Protein AF-A0A379B654-F1 (afdb_monomer_lite)

InterPro domains:
  IPR059526 Haemophilus phage HP1 protein YO09 [PF26890] (1-75)

Secondary structure (DSSP, 8-state):
-BPP-HHHHHTT--EEETTS-EEEEEEEPPHHHHHHH---EEEEEE-TT--EEEEEE-TT--BSS-GGGSEEEE--

Sequence (76 aa):
MKSFNLEEALKGEPVLLKNGDKGYVKFLVPDACSKNTQTEFVGYGISVHDEFYICEWDGEGNDRLYDESSIIGMWG

Radius of gyration: 11.4 Å; chains: 1; bounding box: 32×18×30 Å

Organism: NCBI:txid757

Foldseek 3Di:
DAAADVVVLCVFFWFAFQLRWTWGWDDADDPVRCVVVLFGTKTWTQDPVRDIDIFTAHPRQAGPPDRRRGTGHTDD

pLDDT: mean 91.94, std 6.16, range [69.81, 97.56]

Structure (mmCIF, N/CA/C/O backbone):
data_AF-A0A379B654-F1
#
_entry.id   AF-A0A379B654-F1
#
loop_
_atom_site.group_PDB
_atom_site.id
_atom_site.type_symbol
_atom_site.label_atom_id
_atom_site.label_alt_id
_atom_site.label_comp_id
_atom_site.label_asym_id
_atom_site.label_entity_id
_atom_site.label_seq_id
_atom_site.pdbx_PDB_ins_code
_atom_site.Cartn_x
_atom_site.Cartn_y
_atom_site.Cartn_z
_atom_site.occupancy
_atom_site.B_iso_or_equiv
_atom_site.auth_seq_id
_atom_site.auth_comp_id
_atom_site.auth_asym_id
_atom_site.auth_atom_id
_atom_site.pdbx_PDB_model_num
ATOM 1 N N . MET A 1 1 ? -2.981 7.450 15.912 1.00 69.81 1 MET A N 1
ATOM 2 C CA . MET A 1 1 ? -2.682 6.684 14.689 1.00 69.81 1 MET A CA 1
ATOM 3 C C . MET A 1 1 ? -1.188 6.420 14.674 1.00 69.81 1 MET A C 1
ATOM 5 O O . MET A 1 1 ? -0.438 7.337 14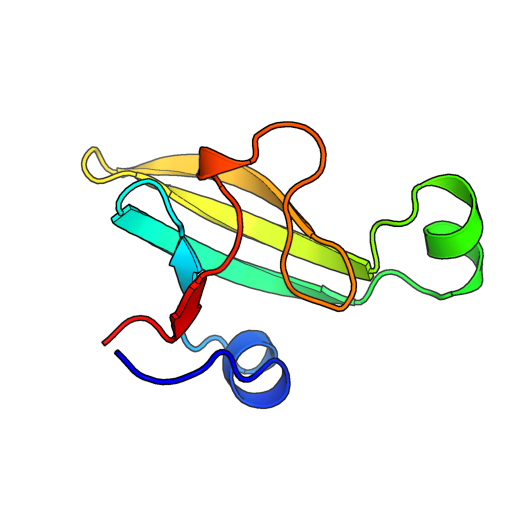.995 1.00 69.81 1 MET A O 1
ATOM 9 N N . LYS A 1 2 ? -0.762 5.180 14.432 1.00 89.94 2 LYS A N 1
ATOM 10 C CA . LYS A 1 2 ? 0.667 4.855 14.325 1.00 89.94 2 LYS A CA 1
ATOM 11 C C . LYS A 1 2 ? 1.180 5.330 12.964 1.00 89.94 2 LYS A C 1
ATOM 13 O O . LYS A 1 2 ? 0.502 5.112 11.964 1.00 89.94 2 LYS A O 1
ATOM 18 N N . SER A 1 3 ? 2.345 5.975 12.931 1.00 94.50 3 SER A N 1
ATOM 19 C CA . SER A 1 3 ? 2.990 6.394 11.679 1.00 94.50 3 SER A CA 1
ATOM 20 C C . SER A 1 3 ? 3.271 5.193 10.781 1.00 94.50 3 SER A C 1
ATOM 22 O O . SER A 1 3 ? 3.576 4.121 11.299 1.00 94.50 3 SER A O 1
ATOM 24 N N . PHE A 1 4 ? 3.190 5.379 9.462 1.00 94.62 4 PHE A N 1
ATOM 25 C CA . PHE A 1 4 ? 3.497 4.331 8.488 1.00 94.62 4 PHE A CA 1
ATOM 26 C C . PHE A 1 4 ? 4.917 3.777 8.688 1.00 94.62 4 PHE A C 1
ATOM 28 O O . PHE A 1 4 ? 5.875 4.532 8.862 1.00 94.62 4 PHE A O 1
ATOM 35 N N . ASN A 1 5 ? 5.033 2.450 8.667 1.00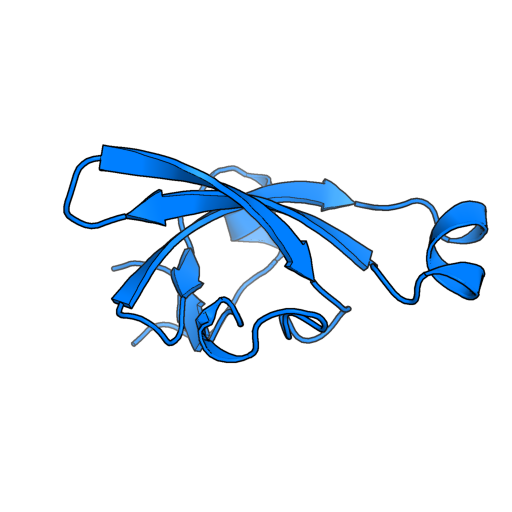 94.69 5 ASN A N 1
ATOM 36 C CA . ASN A 1 5 ? 6.279 1.705 8.756 1.00 94.69 5 ASN A CA 1
ATOM 37 C C . ASN A 1 5 ? 6.289 0.615 7.677 1.00 94.69 5 ASN A C 1
ATOM 39 O O . ASN A 1 5 ? 5.623 -0.414 7.799 1.00 94.69 5 ASN A O 1
ATOM 43 N N . LEU A 1 6 ? 7.077 0.838 6.626 1.00 92.81 6 LEU A N 1
ATOM 44 C CA . LEU A 1 6 ? 7.174 -0.075 5.490 1.00 92.81 6 LEU A CA 1
ATOM 45 C C . LEU A 1 6 ? 7.715 -1.461 5.877 1.00 92.81 6 LEU A C 1
ATOM 47 O O . LEU A 1 6 ? 7.263 -2.465 5.330 1.00 92.81 6 LEU A O 1
ATOM 51 N N . GLU A 1 7 ? 8.662 -1.542 6.816 1.00 94.25 7 GLU A N 1
ATOM 52 C CA . GLU A 1 7 ? 9.247 -2.822 7.232 1.00 94.25 7 GLU A CA 1
ATOM 53 C C . GLU A 1 7 ? 8.202 -3.709 7.922 1.00 94.25 7 GLU A C 1
ATOM 55 O O . GLU A 1 7 ? 8.129 -4.910 7.662 1.00 94.25 7 GLU A O 1
ATOM 60 N N . GLU A 1 8 ? 7.370 -3.121 8.783 1.00 95.69 8 GLU A N 1
ATOM 61 C CA . GLU A 1 8 ? 6.244 -3.819 9.412 1.00 95.69 8 GLU A CA 1
ATOM 62 C C . GLU A 1 8 ? 5.170 -4.184 8.381 1.00 95.69 8 GLU A C 1
ATOM 64 O O . GLU A 1 8 ? 4.692 -5.320 8.368 1.00 95.69 8 GLU A O 1
ATOM 69 N N . ALA A 1 9 ? 4.848 -3.268 7.463 1.00 96.06 9 ALA A N 1
ATOM 70 C CA . ALA A 1 9 ? 3.862 -3.514 6.414 1.00 96.06 9 ALA A CA 1
ATOM 71 C C . ALA A 1 9 ? 4.258 -4.694 5.509 1.00 96.06 9 ALA A C 1
ATOM 73 O O . ALA A 1 9 ? 3.441 -5.570 5.227 1.00 96.06 9 ALA A O 1
ATOM 74 N N . LEU A 1 10 ? 5.535 -4.785 5.121 1.00 95.38 10 LEU A N 1
ATOM 75 C CA . LEU A 1 10 ? 6.076 -5.906 4.341 1.00 95.38 10 LEU A CA 1
ATOM 76 C C . LEU A 1 10 ? 6.078 -7.235 5.111 1.00 95.38 10 LEU A C 1
ATOM 78 O O . LEU A 1 10 ? 6.032 -8.299 4.492 1.00 95.38 10 LEU A O 1
ATOM 82 N N . LYS A 1 11 ? 6.094 -7.199 6.449 1.00 96.19 11 LYS A N 1
ATOM 83 C CA . LYS A 1 11 ? 5.902 -8.390 7.299 1.00 96.19 11 LYS A CA 1
ATOM 84 C C . LYS A 1 11 ? 4.434 -8.820 7.389 1.00 96.19 11 LYS A C 1
ATOM 86 O O . LYS A 1 11 ? 4.152 -9.883 7.937 1.00 96.19 11 LYS A O 1
ATOM 91 N N . GLY A 1 12 ? 3.517 -8.047 6.808 1.00 95.31 12 GLY A N 1
ATOM 92 C CA . GLY A 1 12 ? 2.091 -8.347 6.736 1.00 95.31 12 GLY A CA 1
ATOM 93 C C . GLY A 1 12 ? 1.231 -7.576 7.733 1.00 95.31 12 GLY A C 1
ATOM 94 O O . GLY A 1 12 ? 0.028 -7.835 7.781 1.00 95.31 12 GLY A O 1
ATOM 95 N N . GLU A 1 13 ? 1.805 -6.641 8.496 1.00 97.12 13 GLU A N 1
ATOM 96 C CA . GLU A 1 13 ? 1.006 -5.726 9.311 1.00 97.12 13 GLU A CA 1
ATOM 97 C C . GLU A 1 13 ? 0.155 -4.826 8.397 1.00 97.12 13 GLU A C 1
ATOM 99 O O . GLU A 1 13 ? 0.669 -4.280 7.415 1.00 97.12 13 GLU A O 1
ATOM 104 N N . PRO A 1 14 ? -1.150 -4.670 8.670 1.00 97.00 14 PRO A N 1
ATOM 105 C CA . PRO A 1 14 ? -2.010 -3.851 7.833 1.00 97.00 14 PRO A CA 1
ATOM 106 C C . PRO A 1 14 ? -1.676 -2.360 7.950 1.00 97.00 14 PRO A C 1
ATOM 108 O O . PRO A 1 14 ? -1.245 -1.866 8.995 1.00 97.00 14 PRO A O 1
ATOM 111 N N . VAL A 1 15 ? -1.947 -1.622 6.880 1.00 97.56 15 VAL A N 1
ATOM 112 C CA . VAL A 1 15 ? -1.872 -0.158 6.829 1.00 97.56 15 VAL A CA 1
ATOM 113 C C . VAL A 1 15 ? -3.271 0.448 6.787 1.00 97.56 15 VAL A C 1
ATOM 115 O O . VAL A 1 15 ? -4.229 -0.203 6.369 1.00 97.56 15 VAL A O 1
ATOM 118 N N . LEU A 1 16 ? -3.399 1.687 7.251 1.00 97.00 16 LEU A N 1
ATOM 119 C CA . LEU A 1 16 ? -4.629 2.463 7.160 1.00 97.00 16 LEU A CA 1
ATOM 120 C C . LEU A 1 16 ? -4.579 3.340 5.918 1.00 97.00 16 LEU A C 1
ATOM 122 O O . LEU A 1 16 ? -3.661 4.150 5.763 1.00 97.00 16 LEU A O 1
ATOM 126 N N . LEU A 1 17 ? -5.583 3.182 5.064 1.00 96.69 17 LEU A N 1
ATOM 127 C CA . LEU A 1 17 ? -5.771 4.011 3.884 1.00 96.69 17 LEU A CA 1
ATOM 128 C C . LEU A 1 17 ? -6.606 5.248 4.233 1.00 96.69 17 LEU A C 1
ATOM 130 O O . LEU A 1 17 ? -7.370 5.256 5.202 1.00 96.69 17 LEU A O 1
ATOM 134 N N . LYS A 1 18 ? -6.455 6.320 3.454 1.00 96.50 18 LYS A N 1
ATOM 135 C CA . LYS A 1 18 ? -7.116 7.614 3.691 1.00 96.50 18 LYS A CA 1
ATOM 136 C C . LYS A 1 18 ? -8.645 7.521 3.676 1.00 96.50 18 LYS A C 1
ATOM 138 O O . LYS A 1 18 ? -9.303 8.254 4.414 1.00 96.50 18 LYS A O 1
ATOM 143 N N . ASN A 1 19 ? -9.198 6.610 2.882 1.00 94.75 19 ASN A N 1
ATOM 144 C CA . ASN A 1 19 ? -10.625 6.296 2.808 1.00 94.75 19 ASN A CA 1
ATOM 145 C C . ASN A 1 19 ? -11.149 5.492 4.018 1.00 94.75 19 ASN A C 1
ATOM 147 O O . ASN A 1 19 ? -12.356 5.302 4.140 1.00 94.75 19 ASN A O 1
ATOM 151 N N . GLY A 1 20 ? -10.272 5.066 4.932 1.00 95.00 20 GLY A N 1
ATOM 152 C CA . GLY A 1 20 ? -10.627 4.281 6.114 1.00 95.00 20 GLY A CA 1
ATOM 153 C C . GLY A 1 20 ? -10.520 2.768 5.928 1.00 95.00 20 GLY A C 1
ATOM 154 O O . GLY A 1 20 ? -10.806 2.033 6.874 1.00 95.00 20 GLY A O 1
ATOM 155 N N . ASP A 1 21 ? -10.086 2.302 4.757 1.00 96.31 21 ASP A N 1
ATOM 156 C CA . ASP A 1 21 ? -9.920 0.883 4.456 1.00 96.31 21 ASP A CA 1
ATOM 157 C C . ASP A 1 21 ? -8.583 0.323 4.964 1.00 96.31 21 ASP A C 1
ATOM 159 O O . ASP A 1 21 ? -7.636 1.050 5.296 1.00 96.31 21 ASP A O 1
ATOM 163 N N . LYS A 1 22 ? -8.506 -1.011 5.018 1.00 96.75 22 LYS A N 1
ATOM 164 C CA . LYS A 1 22 ? -7.269 -1.740 5.317 1.00 96.75 22 LYS A CA 1
ATOM 165 C C . LYS A 1 22 ? -6.472 -1.944 4.044 1.00 96.75 22 LYS A C 1
ATOM 167 O O . LYS A 1 22 ? -6.976 -2.552 3.107 1.00 96.75 22 LYS A O 1
ATOM 172 N N . GLY A 1 23 ? -5.207 -1.552 4.050 1.00 96.88 23 GLY A N 1
ATOM 173 C CA . GLY A 1 23 ? -4.245 -1.919 3.016 1.00 96.88 23 GLY A CA 1
ATOM 174 C C . GLY A 1 23 ? -3.269 -2.993 3.490 1.00 96.88 23 GLY A C 1
ATOM 175 O O . GLY A 1 23 ? -2.981 -3.118 4.681 1.00 96.88 23 GLY A O 1
ATOM 176 N N . TYR A 1 24 ? -2.709 -3.742 2.546 1.00 97.56 24 TYR A N 1
ATOM 177 C CA . TYR A 1 24 ? -1.631 -4.699 2.781 1.00 97.56 24 TYR A CA 1
ATOM 178 C C . TYR A 1 24 ? -0.573 -4.562 1.696 1.00 97.56 24 TYR A C 1
ATOM 180 O O . TYR A 1 24 ? -0.849 -4.812 0.524 1.00 97.56 24 TYR A O 1
ATOM 188 N N . VAL A 1 25 ? 0.655 -4.233 2.093 1.00 97.06 25 VAL A N 1
ATOM 189 C CA . VAL A 1 25 ? 1.805 -4.189 1.182 1.00 97.06 25 VAL A CA 1
ATOM 190 C C . VAL A 1 25 ? 2.306 -5.615 0.938 1.00 97.06 25 VAL A C 1
ATOM 192 O O . VAL A 1 25 ? 2.441 -6.401 1.877 1.00 97.06 25 VAL A O 1
ATOM 195 N N . LYS A 1 26 ? 2.566 -5.980 -0.324 1.00 95.69 26 LYS A N 1
ATOM 196 C CA . LYS A 1 26 ? 3.043 -7.325 -0.695 1.00 95.69 26 LYS A CA 1
ATOM 197 C C . LYS A 1 26 ? 4.384 -7.334 -1.402 1.00 95.69 26 LYS A C 1
ATOM 199 O O . LYS A 1 26 ? 5.168 -8.252 -1.169 1.00 95.69 26 LYS A O 1
ATOM 204 N N . PHE A 1 27 ? 4.652 -6.346 -2.247 1.00 91.69 27 PHE A N 1
ATOM 205 C CA . PHE A 1 27 ? 5.840 -6.349 -3.090 1.00 91.69 27 PHE A CA 1
ATOM 206 C C . PHE A 1 27 ? 6.512 -4.985 -3.103 1.00 91.69 27 PHE A C 1
ATOM 208 O O . PHE A 1 27 ? 5.843 -3.962 -3.225 1.00 91.69 27 PHE A O 1
ATOM 215 N N . LEU A 1 28 ? 7.843 -5.005 -3.043 1.00 94.12 28 LEU A N 1
ATOM 216 C CA . LEU A 1 28 ? 8.668 -3.899 -3.506 1.00 94.12 28 LEU A CA 1
ATOM 217 C C . LEU A 1 28 ? 8.811 -4.018 -5.022 1.00 94.12 28 LEU A C 1
ATOM 219 O O . LEU A 1 28 ? 9.163 -5.087 -5.534 1.00 94.12 28 LEU A O 1
ATOM 223 N N . VAL A 1 29 ? 8.549 -2.935 -5.739 1.00 91.75 29 VAL A N 1
ATOM 224 C CA . VAL A 1 29 ? 8.801 -2.859 -7.175 1.00 91.75 29 VAL A CA 1
ATOM 225 C C . VAL A 1 29 ? 10.302 -2.658 -7.378 1.00 91.75 29 VAL A C 1
ATOM 227 O O . VAL A 1 29 ? 10.863 -1.712 -6.832 1.00 91.75 29 VAL A O 1
ATOM 230 N N . PRO A 1 30 ? 10.984 -3.510 -8.164 1.00 90.69 30 PRO A N 1
ATOM 231 C CA . PRO A 1 30 ? 12.400 -3.314 -8.452 1.00 90.69 30 PRO A CA 1
ATOM 232 C C . PRO A 1 30 ? 12.672 -1.952 -9.104 1.00 90.69 30 PRO A C 1
ATOM 234 O O . PRO A 1 30 ? 11.939 -1.552 -10.009 1.00 90.69 30 PRO A O 1
ATOM 237 N N . ASP A 1 31 ? 13.782 -1.301 -8.744 1.00 86.62 31 ASP A N 1
ATOM 238 C CA . ASP A 1 31 ? 14.175 0.029 -9.249 1.00 86.62 31 ASP A CA 1
ATOM 239 C C . ASP A 1 31 ? 14.158 0.159 -10.780 1.00 86.62 31 ASP A C 1
ATOM 241 O O . ASP A 1 31 ? 13.882 1.221 -11.340 1.00 86.62 31 ASP A O 1
ATOM 245 N N . ALA A 1 32 ? 14.487 -0.924 -11.489 1.00 86.06 32 ALA A N 1
ATOM 246 C CA . ALA A 1 32 ? 14.467 -0.951 -12.950 1.00 86.06 32 ALA A CA 1
ATOM 247 C C . ALA A 1 32 ? 13.049 -0.767 -13.526 1.00 86.06 32 ALA A C 1
ATOM 249 O O . ALA A 1 32 ? 12.901 -0.234 -14.624 1.00 86.06 32 ALA A O 1
ATOM 250 N N . CYS A 1 33 ? 12.026 -1.193 -12.784 1.00 82.62 33 CYS A N 1
ATOM 251 C CA . CYS A 1 33 ? 10.618 -1.078 -13.144 1.00 82.62 33 CYS A CA 1
ATOM 252 C C . CYS A 1 33 ? 10.000 0.219 -12.599 1.00 82.62 33 CYS A C 1
ATOM 254 O O . CYS A 1 33 ? 9.255 0.884 -13.321 1.00 82.62 33 CYS A O 1
ATOM 256 N N . SER A 1 34 ? 10.343 0.610 -11.365 1.00 79.19 34 SER A N 1
ATOM 257 C CA . SER A 1 34 ? 9.744 1.767 -10.685 1.00 79.19 34 SER A CA 1
ATOM 258 C C . SER A 1 34 ? 10.092 3.100 -11.344 1.00 79.19 34 SER A C 1
ATOM 260 O O . SER A 1 34 ? 9.284 4.016 -11.319 1.00 79.19 34 SER A O 1
ATOM 262 N N . LYS A 1 35 ? 11.234 3.232 -12.031 1.00 75.00 35 LYS A N 1
ATOM 263 C CA . LYS A 1 35 ? 11.611 4.491 -12.713 1.00 75.00 35 LYS A CA 1
ATOM 264 C C . LYS A 1 35 ? 10.588 4.994 -13.734 1.00 75.00 35 LYS A C 1
ATOM 266 O O . LYS A 1 35 ? 10.509 6.198 -13.961 1.00 75.00 35 LYS A O 1
ATOM 271 N N . ASN A 1 36 ? 9.826 4.091 -14.350 1.00 75.06 36 ASN A N 1
ATOM 272 C CA . ASN A 1 36 ? 8.862 4.444 -15.394 1.00 75.06 36 ASN A CA 1
ATOM 273 C C . ASN A 1 36 ? 7.436 4.616 -14.859 1.00 75.06 36 ASN A C 1
ATOM 275 O O . ASN A 1 36 ? 6.665 5.380 -15.432 1.00 75.06 36 ASN A O 1
ATOM 279 N N . THR A 1 37 ? 7.080 3.913 -13.784 1.00 76.81 37 THR A N 1
ATOM 280 C CA . THR A 1 37 ? 5.737 3.954 -13.174 1.00 76.81 37 THR A CA 1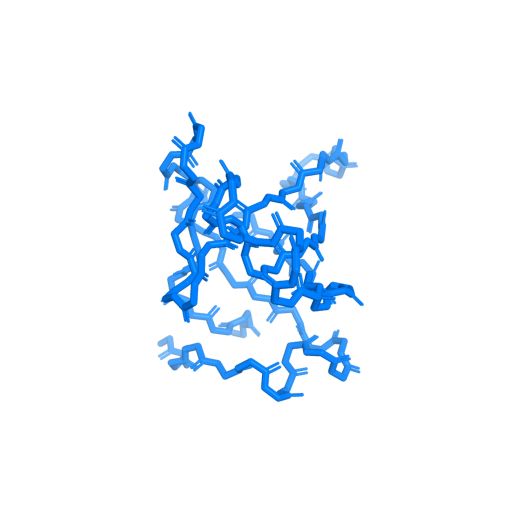
ATOM 281 C C . THR A 1 37 ? 5.679 4.877 -11.961 1.00 76.81 37 THR A C 1
ATOM 283 O O . THR A 1 37 ? 4.607 5.293 -11.534 1.00 76.81 37 THR A O 1
ATOM 286 N N . GLN A 1 38 ? 6.854 5.186 -11.410 1.00 82.81 38 GLN A N 1
ATOM 287 C CA . GLN A 1 38 ? 7.095 5.802 -10.114 1.00 82.81 38 GLN A CA 1
ATOM 288 C C . GLN A 1 38 ? 6.480 5.000 -8.935 1.00 82.81 38 GLN A C 1
ATOM 290 O O . GLN A 1 38 ? 6.461 5.480 -7.801 1.00 82.81 38 GLN A O 1
ATOM 295 N N . THR A 1 39 ? 5.930 3.805 -9.182 1.00 90.31 39 THR A N 1
ATOM 296 C CA . THR A 1 39 ? 5.373 2.894 -8.170 1.00 90.31 39 THR A CA 1
ATOM 297 C C . THR A 1 39 ? 6.519 2.153 -7.501 1.00 90.31 39 THR A C 1
ATOM 299 O O . THR A 1 39 ? 7.308 1.499 -8.183 1.00 90.31 39 THR A O 1
ATOM 302 N N . GLU A 1 40 ? 6.597 2.228 -6.178 1.00 92.94 40 GLU A N 1
ATOM 303 C CA . GLU A 1 40 ? 7.632 1.572 -5.374 1.00 92.94 40 GLU A CA 1
ATOM 304 C C . GLU A 1 40 ? 7.077 0.377 -4.598 1.00 92.94 40 GLU A C 1
ATOM 306 O O . GLU A 1 40 ? 7.802 -0.596 -4.381 1.00 92.94 40 GLU A O 1
ATOM 311 N N . PHE A 1 41 ? 5.785 0.388 -4.255 1.00 92.44 41 PHE A N 1
ATOM 312 C CA . PHE A 1 41 ? 5.123 -0.690 -3.522 1.00 92.44 41 PHE A CA 1
ATOM 313 C C . PHE A 1 41 ? 3.833 -1.121 -4.211 1.00 92.44 41 PHE A C 1
ATOM 315 O O . PHE A 1 41 ? 3.069 -0.293 -4.700 1.00 92.44 41 PHE A O 1
ATOM 322 N N . VAL A 1 42 ? 3.561 -2.424 -4.202 1.00 94.38 42 VAL A N 1
ATOM 323 C CA . VAL A 1 42 ? 2.293 -2.989 -4.681 1.00 94.38 42 VAL A CA 1
ATOM 324 C C . VAL A 1 42 ? 1.666 -3.829 -3.584 1.00 94.38 42 VAL A C 1
ATOM 326 O O . VAL A 1 42 ? 2.345 -4.567 -2.857 1.00 94.38 42 VAL A O 1
ATOM 329 N N . GLY A 1 43 ? 0.350 -3.737 -3.483 1.00 95.94 43 GLY A N 1
ATOM 330 C CA . GLY A 1 43 ? -0.429 -4.477 -2.512 1.00 95.94 43 GLY A CA 1
ATOM 331 C C . GLY A 1 43 ? -1.900 -4.529 -2.876 1.00 95.94 43 GLY A C 1
ATOM 332 O O . GLY A 1 43 ? -2.271 -4.511 -4.050 1.00 95.94 43 GLY A O 1
ATOM 333 N N . TYR A 1 44 ? -2.737 -4.621 -1.853 1.00 96.12 44 TYR A N 1
ATOM 334 C CA . TYR A 1 44 ? -4.183 -4.591 -2.016 1.00 96.12 44 TYR A CA 1
ATOM 335 C C . TYR A 1 44 ? -4.869 -3.882 -0.856 1.00 96.12 44 TYR A C 1
ATOM 337 O O . TYR A 1 44 ? -4.353 -3.872 0.265 1.00 96.12 44 TYR A O 1
ATOM 345 N N . GLY A 1 45 ? -6.047 -3.337 -1.139 1.00 96.19 45 GLY A N 1
ATOM 346 C CA . GLY A 1 45 ? -7.006 -2.846 -0.163 1.00 96.19 45 GLY A CA 1
ATOM 347 C C . GLY A 1 45 ? -8.133 -3.851 0.077 1.00 96.19 45 GLY A C 1
ATOM 348 O O . GLY A 1 45 ? -8.463 -4.661 -0.795 1.00 96.19 45 GLY A O 1
ATOM 349 N N . ILE A 1 46 ? -8.703 -3.809 1.279 1.00 96.88 46 ILE A N 1
ATOM 350 C CA . ILE A 1 46 ? -9.954 -4.479 1.641 1.00 96.88 46 ILE A CA 1
ATOM 351 C C . ILE A 1 46 ? -10.885 -3.421 2.220 1.00 96.88 46 ILE A C 1
ATOM 353 O O . ILE A 1 46 ? -10.568 -2.824 3.257 1.00 96.88 46 ILE A O 1
ATOM 357 N N . SER A 1 47 ? -12.021 -3.214 1.558 1.00 94.25 47 SER A N 1
ATOM 358 C CA . SER A 1 47 ? -13.008 -2.235 2.001 1.00 94.25 47 SER A CA 1
ATOM 359 C C . SER A 1 47 ? -13.765 -2.686 3.247 1.00 94.25 47 SER A C 1
ATOM 361 O O . SER A 1 47 ? -13.764 -3.862 3.619 1.00 94.25 47 SER A O 1
ATOM 363 N N . VAL A 1 48 ? -14.497 -1.764 3.873 1.00 86.38 48 VAL A N 1
ATOM 364 C CA . VAL A 1 48 ? -15.440 -2.091 4.963 1.00 86.38 48 VAL A CA 1
ATOM 365 C C . VAL A 1 48 ? -16.541 -3.088 4.564 1.00 86.38 48 VAL A C 1
ATOM 367 O O . VAL A 1 48 ? -17.211 -3.637 5.438 1.00 86.38 48 VAL A O 1
ATOM 370 N N . HIS A 1 49 ? -16.738 -3.314 3.263 1.00 90.69 49 HIS A N 1
ATOM 371 C CA . HIS A 1 49 ? -17.676 -4.290 2.703 1.00 90.69 49 HIS A CA 1
ATOM 372 C C . HIS A 1 49 ? -16.985 -5.580 2.228 1.00 90.69 49 HIS A C 1
ATOM 37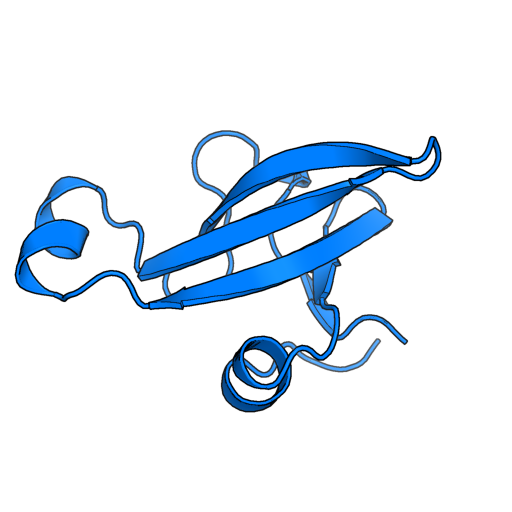4 O O . HIS A 1 49 ? -17.593 -6.357 1.496 1.00 90.69 49 HIS A O 1
ATOM 380 N N . ASP A 1 50 ? -15.733 -5.806 2.639 1.00 91.19 50 ASP A N 1
ATOM 381 C CA . ASP A 1 50 ? -14.894 -6.943 2.244 1.00 91.19 50 ASP A CA 1
ATOM 382 C C . ASP A 1 50 ? -14.623 -7.021 0.727 1.00 91.19 50 ASP A C 1
ATOM 384 O O . ASP A 1 50 ? -14.339 -8.089 0.179 1.00 91.19 50 ASP A O 1
ATOM 388 N N . GLU A 1 51 ? -14.675 -5.882 0.027 1.00 95.06 51 GLU A N 1
ATOM 389 C CA . GLU A 1 51 ? -14.306 -5.809 -1.388 1.00 95.06 51 GLU A CA 1
ATOM 390 C C . GLU A 1 51 ? -12.791 -5.670 -1.546 1.00 95.06 51 GLU A C 1
ATOM 392 O O . GLU A 1 51 ? -12.146 -4.874 -0.863 1.00 95.06 51 GLU A O 1
ATOM 397 N N . PHE A 1 52 ? -12.225 -6.445 -2.471 1.00 95.00 52 PHE A N 1
ATOM 398 C CA . PHE A 1 52 ? -10.795 -6.468 -2.768 1.00 95.00 52 PHE A CA 1
ATOM 399 C C . PHE A 1 52 ? -10.459 -5.565 -3.955 1.00 95.00 52 PHE A C 1
ATOM 401 O O . PHE A 1 52 ? -11.122 -5.627 -4.993 1.00 95.00 52 PHE A O 1
ATOM 408 N N . TYR A 1 53 ? -9.359 -4.820 -3.854 1.00 93.69 53 TYR A N 1
ATOM 409 C CA . TYR A 1 53 ? -8.799 -4.060 -4.970 1.00 93.69 53 TYR A CA 1
ATOM 410 C C . TYR A 1 53 ? -7.273 -3.966 -4.883 1.00 93.69 53 TYR A C 1
ATOM 412 O O . TYR A 1 53 ? -6.688 -4.102 -3.812 1.00 93.69 53 TYR A O 1
ATOM 420 N N . ILE A 1 54 ? -6.617 -3.774 -6.029 1.00 93.69 54 ILE A N 1
ATOM 421 C CA . ILE A 1 54 ? -5.156 -3.640 -6.114 1.00 93.69 54 ILE A CA 1
ATOM 422 C C . ILE A 1 54 ? -4.775 -2.188 -5.838 1.00 93.69 54 ILE A C 1
ATOM 424 O O . ILE A 1 54 ? -5.432 -1.277 -6.339 1.00 93.69 54 ILE A O 1
ATOM 428 N N . CYS A 1 55 ? -3.693 -1.998 -5.088 1.00 93.69 55 CYS A N 1
ATOM 429 C CA . CYS A 1 55 ? -3.131 -0.686 -4.800 1.00 93.69 55 CYS A CA 1
ATOM 430 C C . CYS A 1 55 ? -1.670 -0.609 -5.234 1.00 93.69 55 CYS A C 1
ATOM 432 O O . CYS A 1 55 ? -0.914 -1.584 -5.126 1.00 93.69 55 CYS A O 1
ATOM 434 N N . GLU A 1 56 ? -1.279 0.582 -5.665 1.00 94.12 56 GLU A N 1
ATOM 435 C CA . GLU A 1 56 ? 0.077 0.923 -6.066 1.00 94.12 56 GLU A CA 1
ATOM 436 C C . GLU A 1 56 ? 0.485 2.211 -5.360 1.00 94.12 56 GLU A C 1
ATOM 438 O O . GLU A 1 56 ? -0.200 3.225 -5.482 1.00 94.12 56 GLU A O 1
ATOM 443 N N . TRP A 1 57 ? 1.607 2.180 -4.645 1.00 94.88 57 TRP A N 1
ATOM 444 C CA . TRP A 1 57 ? 2.077 3.316 -3.860 1.00 94.88 57 TRP A CA 1
ATOM 445 C C . TRP A 1 57 ? 3.499 3.721 -4.225 1.00 94.88 57 TRP A C 1
ATOM 447 O O . TRP A 1 57 ? 4.317 2.899 -4.651 1.00 94.88 57 TRP A O 1
ATOM 457 N N . ASP A 1 58 ? 3.801 5.000 -4.045 1.00 92.56 58 ASP A N 1
ATOM 458 C CA . ASP A 1 58 ? 5.167 5.519 -4.070 1.00 92.56 58 ASP A CA 1
ATOM 459 C C . ASP A 1 58 ? 5.901 5.308 -2.735 1.00 92.56 58 ASP A C 1
ATOM 461 O O . ASP A 1 58 ? 5.330 4.769 -1.784 1.00 92.56 58 ASP A O 1
ATOM 465 N N . GLY A 1 59 ? 7.165 5.741 -2.662 1.00 88.81 59 GLY A N 1
ATOM 466 C CA . GLY A 1 59 ? 8.019 5.605 -1.477 1.00 88.81 59 GLY A CA 1
ATOM 467 C C . GLY A 1 59 ? 7.468 6.242 -0.194 1.00 88.81 59 GLY A C 1
ATOM 468 O O . GLY A 1 59 ? 7.876 5.865 0.906 1.00 88.81 59 GLY A O 1
ATOM 469 N N . GLU A 1 60 ? 6.520 7.173 -0.313 1.00 90.19 60 GLU A N 1
ATOM 470 C CA . GLU A 1 60 ? 5.864 7.848 0.810 1.00 90.19 60 GLU A CA 1
ATOM 471 C C . GLU A 1 60 ? 4.502 7.226 1.159 1.00 90.19 60 GLU A C 1
ATOM 473 O O . GLU A 1 60 ? 3.904 7.584 2.173 1.00 90.19 60 GLU A O 1
ATOM 478 N N . GLY A 1 61 ? 4.032 6.260 0.365 1.00 93.25 61 GLY A N 1
ATOM 479 C CA . GLY A 1 61 ? 2.744 5.603 0.550 1.00 93.25 61 GLY A CA 1
ATOM 480 C C . GLY A 1 61 ? 1.587 6.279 -0.187 1.00 93.25 61 GLY A C 1
ATOM 481 O O . GLY A 1 61 ? 0.436 5.934 0.078 1.00 93.25 61 GLY A O 1
ATOM 482 N N . ASN A 1 62 ? 1.842 7.217 -1.103 1.00 94.38 62 ASN A N 1
ATOM 483 C CA . ASN A 1 62 ? 0.774 7.864 -1.867 1.00 94.38 62 ASN A CA 1
ATOM 484 C C . ASN A 1 62 ? 0.322 6.975 -3.025 1.00 94.38 62 ASN A C 1
ATOM 486 O O . ASN A 1 62 ? 1.149 6.481 -3.796 1.00 94.38 62 ASN A O 1
ATOM 490 N N . ASP A 1 63 ? -0.992 6.808 -3.173 1.00 91.81 63 ASP A N 1
ATOM 491 C CA . ASP A 1 63 ? -1.581 6.183 -4.355 1.00 91.81 63 ASP A CA 1
ATOM 492 C C . ASP A 1 63 ? -1.738 7.250 -5.443 1.00 91.81 63 ASP A C 1
ATOM 494 O O . ASP A 1 63 ? -2.313 8.321 -5.225 1.00 91.81 63 ASP A O 1
ATOM 498 N N . ARG A 1 64 ? -1.181 6.985 -6.627 1.00 76.88 64 ARG A N 1
ATOM 499 C CA . ARG A 1 64 ? -1.156 7.971 -7.718 1.00 76.88 64 ARG A CA 1
ATOM 500 C C . ARG A 1 64 ? -2.436 8.055 -8.527 1.00 76.88 64 ARG A C 1
ATOM 502 O O . ARG A 1 64 ? -2.636 9.052 -9.220 1.00 76.88 64 ARG A O 1
ATOM 509 N N . LEU A 1 65 ? -3.249 7.008 -8.513 1.00 81.69 65 LEU A N 1
ATOM 510 C CA . LEU A 1 65 ? -4.480 6.950 -9.294 1.00 81.69 65 LEU A CA 1
ATOM 511 C C . LEU A 1 65 ? -5.675 7.358 -8.436 1.00 81.69 65 LEU A C 1
ATOM 513 O O . LEU A 1 65 ? -6.577 8.036 -8.929 1.00 81.69 65 LEU A O 1
ATOM 517 N N . TYR A 1 66 ? -5.645 7.000 -7.154 1.00 85.94 66 TYR A N 1
ATOM 518 C CA . TYR A 1 66 ? -6.730 7.211 -6.210 1.00 85.94 66 TYR A CA 1
ATOM 519 C C . TYR A 1 66 ? -6.169 7.699 -4.871 1.00 85.94 66 TYR A C 1
ATOM 521 O O . TYR A 1 66 ? -5.915 6.898 -3.984 1.00 85.94 66 TYR A O 1
ATOM 529 N N . ASP A 1 67 ? -6.023 9.015 -4.682 1.00 90.12 67 ASP A N 1
ATOM 530 C CA . ASP A 1 67 ? -5.478 9.617 -3.441 1.00 90.12 67 ASP A CA 1
ATOM 531 C C . ASP A 1 67 ? -6.191 9.146 -2.152 1.00 90.12 67 ASP A C 1
ATOM 533 O O . ASP A 1 67 ? -5.611 9.109 -1.068 1.00 90.12 67 ASP A O 1
ATOM 537 N N . GLU A 1 68 ? -7.455 8.738 -2.256 1.00 92.94 68 GLU A N 1
ATOM 538 C CA . GLU A 1 68 ? -8.215 8.143 -1.153 1.00 92.94 68 GLU A CA 1
ATOM 539 C C . GLU A 1 68 ? -7.683 6.767 -0.704 1.00 92.94 68 GLU A C 1
ATOM 541 O O . GLU A 1 68 ? -7.899 6.362 0.435 1.00 92.94 68 GLU A O 1
ATOM 546 N N . SER A 1 69 ? -6.923 6.080 -1.554 1.00 95.06 69 SER A N 1
ATOM 547 C CA . SER A 1 69 ? -6.213 4.833 -1.251 1.00 95.06 69 SER A CA 1
ATOM 548 C C . SER A 1 69 ? -4.766 5.058 -0.792 1.00 95.06 69 SER A C 1
ATOM 550 O O . SER A 1 69 ? -4.036 4.089 -0.596 1.00 95.06 69 SER A O 1
ATOM 552 N N . SER A 1 70 ? -4.331 6.306 -0.580 1.00 96.81 70 SER A N 1
ATOM 553 C CA . S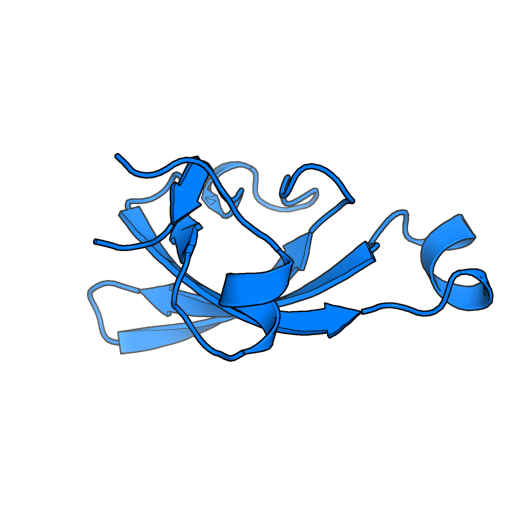ER A 1 70 ? -3.014 6.608 -0.001 1.00 96.81 70 SER A CA 1
ATOM 554 C C . SER A 1 70 ? -2.909 6.119 1.446 1.00 96.81 70 SER A C 1
ATOM 556 O O . SER A 1 70 ? -3.857 6.225 2.230 1.00 96.81 70 SER A O 1
ATOM 558 N N . ILE A 1 71 ? -1.735 5.615 1.818 1.00 97.19 71 ILE A N 1
ATOM 559 C CA . ILE A 1 71 ? -1.415 5.151 3.168 1.00 97.19 71 ILE A CA 1
ATOM 560 C C . ILE A 1 71 ? -1.219 6.360 4.085 1.00 97.19 71 ILE A C 1
ATOM 562 O O . ILE A 1 71 ? -0.360 7.203 3.846 1.00 97.19 71 ILE A O 1
ATOM 566 N N . ILE A 1 72 ? -1.979 6.424 5.178 1.00 96.81 72 ILE A N 1
ATOM 567 C CA . ILE A 1 72 ? -1.881 7.508 6.174 1.00 96.81 72 ILE A CA 1
ATOM 568 C C . ILE A 1 72 ? -1.314 7.044 7.521 1.00 96.81 72 ILE A C 1
ATOM 570 O O . ILE A 1 72 ? -1.122 7.847 8.436 1.00 96.81 72 ILE A O 1
ATOM 574 N N . GLY A 1 73 ? -1.029 5.750 7.661 1.00 97.00 73 GLY A N 1
ATOM 575 C CA . GLY A 1 73 ? -0.453 5.170 8.869 1.00 97.00 73 GLY A CA 1
ATOM 576 C C . GLY A 1 73 ? -0.524 3.648 8.887 1.00 97.00 73 GLY A C 1
ATOM 577 O O . GLY A 1 73 ? -0.973 3.019 7.931 1.00 97.00 73 GLY A O 1
ATOM 578 N N . MET A 1 74 ? -0.107 3.048 9.998 1.00 97.19 74 MET A N 1
ATOM 579 C CA . MET A 1 74 ? -0.367 1.628 10.259 1.00 97.19 74 MET A CA 1
ATOM 580 C C . MET A 1 74 ? -1.795 1.445 10.773 1.00 97.19 74 MET A C 1
ATOM 582 O O . MET A 1 74 ? -2.314 2.298 11.500 1.00 97.19 74 MET A O 1
ATOM 586 N N . TRP A 1 75 ? -2.415 0.318 10.432 1.00 94.12 75 TRP A N 1
ATOM 587 C CA . TRP A 1 75 ? -3.737 -0.046 10.926 1.00 94.12 75 TRP A CA 1
ATOM 588 C C . TRP A 1 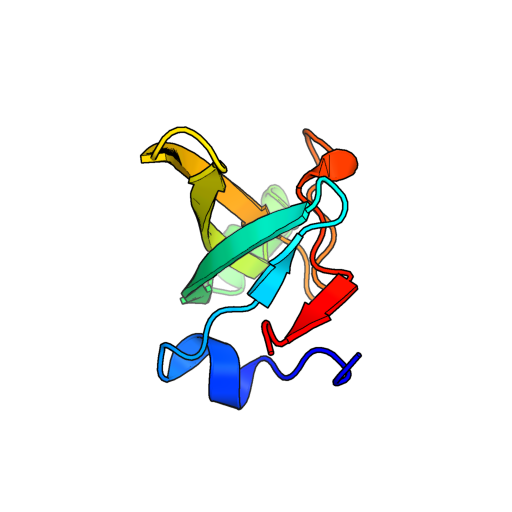75 ? -3.657 -0.508 12.387 1.00 94.12 75 TRP A C 1
ATOM 590 O O . TRP A 1 75 ? -2.895 -1.418 12.719 1.00 94.12 75 TRP A O 1
ATOM 600 N N . GLY A 1 76 ? -4.448 0.109 13.270 1.00 83.00 76 GLY A N 1
ATOM 601 C CA . GLY A 1 76 ? -4.472 -0.198 14.703 1.00 83.00 76 GLY A CA 1
ATOM 602 C C . GLY A 1 76 ? -5.341 0.745 15.516 1.00 83.00 76 GLY A C 1
ATOM 603 O O . GLY A 1 76 ? -5.339 1.960 15.211 1.00 83.00 76 GLY A O 1
#